Protein AF-A0A355AQ71-F1 (afdb_monomer)

Solvent-accessible surface area (backbone atoms only — not comparable to full-atom values): 3898 Å² total; per-residue (Å²): 133,85,90,70,88,80,86,73,88,72,73,45,79,42,81,67,94,49,69,67,63,48,51,47,44,42,34,74,74,68,58,32,42,79,65,48,73,49,62,37,96,85,76,61,47,64,31,40,26,24,22,82,46,95,90,44,80,44,44,38,33,43,66

pLDDT: mean 92.46, std 6.18, range [61.88, 98.44]

Mean predicted aligned error: 4.16 Å

Foldseek 3Di:
DDPDDDDDQAADEDEDDDPVVVVCCCCVVVPWDFLDWFADPPPGDIKTFTPPDPVDSHRYIYD

Secondary structure (DSSP, 8-state):
-----------EEE--S-HHHHHHIIIIIT--EEEEEEE-TTT-PEEEEEES-TTSS-SEEE-

Sequence (63 aa):
MSTQPKPRIGHIGLSIRDADKMKDFYTRVMGFTVTDHGPHPITSCPMMFLSTNPEEHHEIVLI

Radius of gyration: 14.15 Å; Cα contacts (8 Å, |Δi|>4): 95; chains: 1; bounding box: 30×24×46 Å

Nearest PDB structures (foldseek):
  5uhj-assembly1_A-2  TM=7.134E-01  e=6.084E-03  Streptomyces sp. CB03234
  5uhj-assembly2_B-3  TM=6.973E-01  e=5.684E-03  Streptomyces sp. CB03234
  5umq-assembly1_A  TM=6.894E-01  e=6.513E-03  Streptomyces sp. CB03234
  4g6x-assembly1_A-2  TM=6.383E-01  e=3.334E-02  Catenulispora acidiphila DSM 44928
  3l7t-assembly2_C  TM=5.962E-01  e=5.015E-02 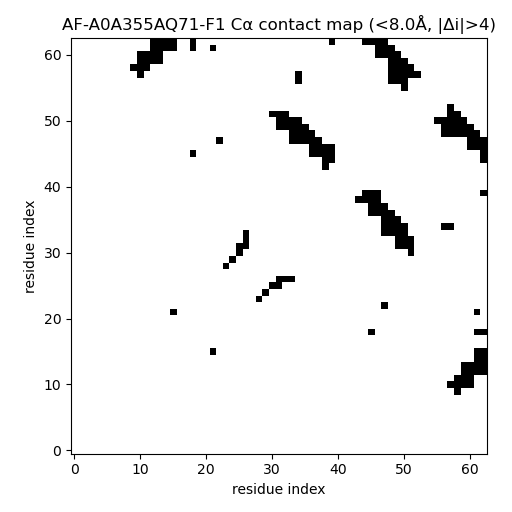 Streptococcus mutans

Structure (mmCIF, N/CA/C/O backbone):
data_AF-A0A355AQ71-F1
#
_entry.id   AF-A0A355AQ71-F1
#
loop_
_atom_site.group_PDB
_atom_site.id
_atom_site.type_symbol
_atom_site.label_atom_id
_atom_site.label_alt_id
_atom_site.label_comp_id
_atom_site.label_asym_id
_atom_site.label_entity_id
_atom_site.label_seq_id
_atom_site.pdbx_PDB_ins_code
_atom_site.Cartn_x
_atom_site.Cartn_y
_atom_site.Cartn_z
_atom_site.occupancy
_atom_site.B_iso_or_equiv
_atom_site.auth_seq_id
_atom_site.auth_comp_id
_atom_site.auth_asym_id
_atom_site.auth_atom_id
_atom_site.pdbx_PDB_model_num
ATOM 1 N N . MET A 1 1 ? -3.807 3.028 36.997 1.00 61.88 1 MET A N 1
ATOM 2 C CA . MET A 1 1 ? -3.713 3.089 35.520 1.00 61.88 1 MET A CA 1
ATOM 3 C C . MET A 1 1 ? -2.712 2.030 35.080 1.00 61.88 1 MET A C 1
ATOM 5 O O . MET A 1 1 ? -1.699 1.894 35.751 1.00 61.88 1 MET A O 1
ATOM 9 N N . SER A 1 2 ? -3.017 1.233 34.051 1.00 74.06 2 SER A N 1
ATOM 10 C CA . SER A 1 2 ? -2.116 0.165 33.582 1.00 74.06 2 SER A CA 1
ATOM 11 C C . SER A 1 2 ? -0.853 0.764 32.956 1.00 74.06 2 SER A C 1
ATOM 13 O O . SER A 1 2 ? -0.957 1.657 32.120 1.00 74.06 2 SER A O 1
ATOM 15 N N . THR A 1 3 ? 0.320 0.277 33.367 1.00 88.44 3 THR A N 1
ATOM 16 C CA . THR A 1 3 ? 1.650 0.662 32.853 1.00 88.44 3 THR A CA 1
ATOM 17 C C . THR A 1 3 ? 2.059 -0.138 31.613 1.00 88.44 3 THR A C 1
ATOM 19 O O . THR A 1 3 ? 3.203 -0.068 31.170 1.00 88.44 3 THR A O 1
ATOM 22 N N . GLN A 1 4 ? 1.141 -0.926 31.055 1.00 87.44 4 GLN A N 1
ATOM 23 C CA . GLN A 1 4 ? 1.440 -1.829 29.956 1.00 87.44 4 GLN A CA 1
ATOM 24 C C . GLN A 1 4 ? 1.412 -1.084 28.606 1.00 87.44 4 GLN A C 1
ATOM 26 O O . GLN A 1 4 ? 0.419 -0.408 28.313 1.00 87.44 4 GLN A O 1
ATOM 31 N N . PRO A 1 5 ? 2.458 -1.206 27.765 1.00 87.75 5 PRO A N 1
ATOM 32 C CA . PRO A 1 5 ? 2.479 -0.595 26.440 1.00 87.75 5 PRO A CA 1
ATOM 33 C C . PRO A 1 5 ? 1.323 -1.092 25.564 1.00 87.75 5 PRO A C 1
ATOM 35 O O . PRO A 1 5 ? 1.029 -2.287 25.532 1.00 87.75 5 PRO A O 1
ATOM 38 N N . LYS A 1 6 ? 0.698 -0.175 24.817 1.00 88.19 6 LYS A N 1
ATOM 39 C CA . LYS A 1 6 ? -0.348 -0.468 23.824 1.00 88.19 6 LYS A CA 1
ATOM 40 C C . LYS A 1 6 ? 0.139 -0.073 22.426 1.00 88.19 6 LYS A C 1
ATOM 42 O O . LYS A 1 6 ? -0.248 0.991 21.938 1.00 88.19 6 LYS A O 1
ATOM 47 N N . PRO A 1 7 ? 1.033 -0.860 21.802 1.00 88.56 7 PRO A N 1
ATOM 48 C CA . PRO A 1 7 ? 1.489 -0.554 20.455 1.00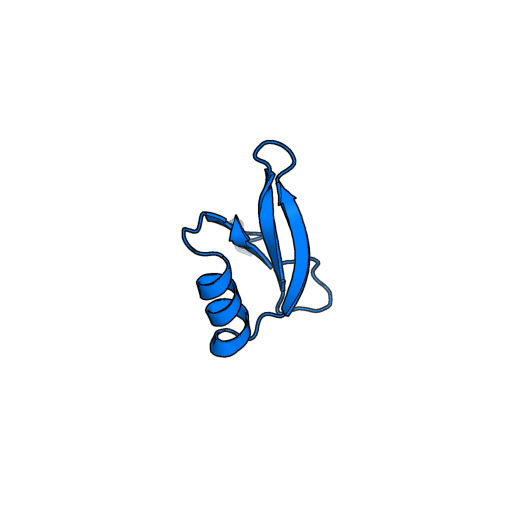 88.56 7 PRO A CA 1
ATOM 49 C C .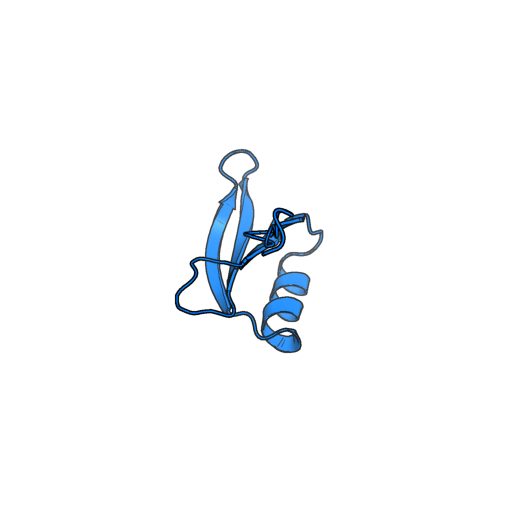 PRO A 1 7 ? 0.310 -0.597 19.477 1.00 88.56 7 PRO A C 1
ATOM 51 O O . PRO A 1 7 ? -0.613 -1.401 19.626 1.00 88.56 7 PRO A O 1
ATOM 54 N N . ARG A 1 8 ? 0.353 0.277 18.473 1.00 86.00 8 ARG A N 1
ATOM 55 C CA . ARG A 1 8 ? -0.560 0.254 17.330 1.00 86.00 8 ARG A CA 1
ATOM 56 C C . ARG A 1 8 ? 0.211 -0.184 16.098 1.00 86.00 8 ARG A C 1
ATOM 58 O O . ARG A 1 8 ? 1.402 0.095 15.976 1.00 86.00 8 ARG A O 1
ATOM 65 N N . ILE A 1 9 ? -0.487 -0.855 15.195 1.00 85.31 9 ILE A N 1
ATOM 66 C CA . ILE A 1 9 ? 0.024 -1.099 13.852 1.00 85.31 9 ILE A CA 1
ATOM 67 C C . ILE A 1 9 ? 0.123 0.261 13.152 1.00 85.31 9 ILE A C 1
ATOM 69 O O . ILE A 1 9 ? -0.830 1.039 13.187 1.00 85.31 9 ILE A O 1
ATOM 73 N N . GLY A 1 10 ? 1.301 0.554 12.603 1.00 87.69 10 GLY A N 1
ATOM 74 C CA . GLY A 1 10 ? 1.527 1.697 11.722 1.00 87.69 10 GLY A CA 1
ATOM 75 C C . GLY A 1 10 ? 1.325 1.289 10.264 1.00 87.69 10 GLY A C 1
ATOM 76 O O . GLY A 1 10 ? 0.319 0.682 9.919 1.00 87.69 10 GLY A O 1
ATOM 77 N N . HIS A 1 11 ? 2.318 1.570 9.427 1.00 93.31 11 HIS A N 1
ATOM 78 C CA . HIS A 1 11 ? 2.312 1.223 8.007 1.00 93.31 11 HIS A CA 1
ATOM 79 C C . HIS A 1 11 ? 2.781 -0.222 7.788 1.00 93.31 11 HIS A C 1
ATOM 81 O O . HIS A 1 11 ? 3.768 -0.648 8.397 1.00 93.31 11 HIS A O 1
ATOM 87 N N . ILE A 1 12 ? 2.112 -0.968 6.905 1.00 94.31 12 ILE A N 1
ATOM 88 C CA . ILE A 1 12 ? 2.497 -2.341 6.542 1.00 94.31 12 ILE A CA 1
ATOM 89 C C . ILE A 1 12 ? 2.868 -2.415 5.060 1.00 94.31 12 ILE A C 1
ATOM 91 O O . ILE A 1 12 ? 2.114 -1.972 4.198 1.00 94.31 12 ILE A O 1
ATOM 95 N N . GLY A 1 13 ? 4.004 -3.052 4.764 1.00 94.19 13 GLY A N 1
ATOM 96 C CA . GLY A 1 13 ? 4.375 -3.455 3.409 1.00 94.19 13 GLY A CA 1
ATOM 97 C C . GLY A 1 13 ? 4.044 -4.917 3.132 1.00 94.19 13 GLY A C 1
ATOM 98 O O . GLY A 1 13 ? 4.351 -5.789 3.945 1.00 94.19 13 GLY A O 1
ATOM 99 N N . LEU A 1 14 ? 3.437 -5.188 1.979 1.00 95.25 14 LEU A N 1
ATOM 100 C CA . LEU A 1 14 ? 3.079 -6.528 1.528 1.00 95.25 14 LEU A CA 1
ATOM 101 C C . LEU A 1 14 ? 3.808 -6.846 0.228 1.00 95.25 14 LEU A C 1
ATOM 103 O O . LEU A 1 14 ? 3.589 -6.172 -0.775 1.00 95.25 14 LEU A O 1
ATOM 107 N N . SER A 1 15 ? 4.631 -7.898 0.245 1.00 94.00 15 SER A N 1
ATOM 108 C CA . SER A 1 15 ? 5.224 -8.421 -0.985 1.00 94.00 15 SER A CA 1
ATOM 109 C C . SER A 1 15 ? 4.205 -9.264 -1.744 1.00 94.00 15 SER A C 1
ATOM 111 O O . SER A 1 15 ? 3.623 -10.201 -1.187 1.00 94.00 15 SER A O 1
ATOM 113 N N . ILE A 1 16 ? 3.980 -8.933 -3.007 1.00 94.56 16 ILE A N 1
ATOM 114 C CA . ILE A 1 16 ? 2.909 -9.498 -3.819 1.00 94.56 16 ILE A CA 1
ATOM 115 C C . ILE A 1 16 ? 3.429 -10.088 -5.130 1.00 94.56 16 ILE A C 1
ATOM 117 O O . ILE A 1 16 ? 4.514 -9.782 -5.607 1.00 94.56 16 ILE A O 1
ATOM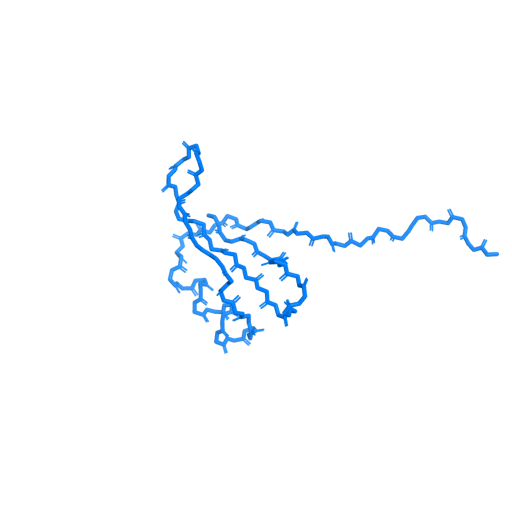 121 N N . ARG A 1 17 ? 2.634 -10.983 -5.726 1.00 93.38 17 ARG A N 1
ATOM 122 C CA . ARG A 1 17 ? 2.979 -11.632 -7.004 1.00 93.38 17 ARG A CA 1
ATOM 123 C C . ARG A 1 17 ? 2.371 -10.952 -8.227 1.00 93.38 17 ARG A C 1
ATOM 125 O O . ARG A 1 17 ? 2.930 -11.054 -9.309 1.00 93.38 17 ARG A O 1
ATOM 132 N N . ASP A 1 18 ? 1.202 -10.338 -8.068 1.00 93.88 18 ASP A N 1
ATOM 133 C CA . ASP A 1 18 ? 0.406 -9.783 -9.164 1.00 93.88 18 ASP A CA 1
ATOM 134 C C . ASP A 1 18 ? -0.189 -8.445 -8.714 1.00 93.88 18 ASP A C 1
ATOM 136 O O . ASP A 1 18 ? -1.154 -8.402 -7.944 1.00 93.88 18 ASP A O 1
ATOM 140 N N . ALA A 1 19 ? 0.445 -7.356 -9.148 1.00 91.62 19 ALA A N 1
ATOM 141 C CA . ALA A 1 19 ? 0.107 -6.002 -8.729 1.00 91.62 19 ALA A CA 1
ATOM 142 C C . ALA A 1 19 ? -1.301 -5.588 -9.144 1.00 91.62 19 ALA A C 1
ATOM 144 O O . ALA A 1 19 ? -2.012 -4.976 -8.349 1.00 91.62 19 ALA A O 1
ATOM 145 N N . ASP A 1 20 ? -1.747 -5.981 -10.335 1.00 93.75 20 ASP A N 1
ATOM 146 C CA . ASP A 1 20 ? -3.072 -5.608 -10.813 1.00 93.75 20 ASP A CA 1
ATOM 147 C C . ASP A 1 20 ? -4.177 -6.334 -10.053 1.00 93.75 20 ASP A C 1
ATOM 149 O O . ASP A 1 20 ? -5.151 -5.695 -9.649 1.00 93.75 20 ASP A O 1
ATOM 153 N N . LYS A 1 21 ? -4.009 -7.633 -9.768 1.00 97.06 21 LYS A N 1
ATOM 154 C CA . LYS A 1 21 ? -4.982 -8.367 -8.943 1.00 97.06 21 LYS A CA 1
ATOM 155 C C . LYS A 1 21 ? -5.053 -7.836 -7.520 1.00 97.06 21 LYS A C 1
ATOM 157 O O . LYS A 1 21 ? -6.144 -7.740 -6.962 1.00 97.06 21 LYS A O 1
ATOM 162 N N . MET A 1 22 ? -3.909 -7.519 -6.917 1.00 97.50 22 MET A N 1
ATOM 163 C CA . MET A 1 22 ? -3.894 -7.008 -5.546 1.00 97.50 22 MET A CA 1
ATOM 164 C C . MET A 1 22 ? -4.475 -5.598 -5.484 1.00 97.50 22 MET A C 1
ATOM 166 O O . MET A 1 22 ? -5.335 -5.345 -4.646 1.00 97.50 22 MET A O 1
ATOM 170 N N . LYS A 1 23 ? -4.115 -4.713 -6.419 1.00 96.38 23 LYS A N 1
ATOM 171 C CA . LYS A 1 23 ? -4.732 -3.389 -6.550 1.00 96.38 23 LYS A CA 1
ATOM 172 C C . LYS A 1 23 ? -6.252 -3.486 -6.681 1.00 96.38 23 LYS A C 1
ATOM 174 O O . LYS A 1 23 ? -6.955 -2.802 -5.942 1.00 96.38 23 LYS A O 1
ATOM 179 N N . ASP A 1 24 ? -6.768 -4.338 -7.572 1.00 97.94 24 ASP A N 1
ATOM 180 C CA . ASP A 1 24 ? -8.217 -4.539 -7.732 1.00 97.94 24 ASP A CA 1
ATOM 181 C C . ASP A 1 24 ? -8.869 -5.019 -6.430 1.00 97.94 24 ASP A C 1
ATOM 183 O O . ASP A 1 24 ? -9.851 -4.435 -5.986 1.00 97.94 24 ASP A O 1
ATOM 187 N N . PHE A 1 25 ? -8.299 -6.020 -5.759 1.00 98.44 25 PHE A N 1
ATOM 188 C CA . PHE A 1 25 ? -8.841 -6.501 -4.489 1.00 98.44 25 PHE A CA 1
ATOM 189 C C . PHE A 1 25 ? -8.878 -5.402 -3.413 1.00 98.44 25 PHE A C 1
ATOM 191 O O . PHE A 1 25 ? -9.930 -5.152 -2.818 1.00 98.44 25 PHE A O 1
ATOM 198 N N . TYR A 1 26 ? -7.757 -4.718 -3.174 1.00 97.69 26 TYR A N 1
ATOM 199 C CA . TYR A 1 26 ? -7.679 -3.716 -2.112 1.00 97.69 26 TYR A CA 1
ATOM 200 C C . TYR A 1 26 ? -8.542 -2.483 -2.404 1.00 97.69 26 TYR A C 1
ATOM 202 O O . TYR A 1 26 ? -9.124 -1.921 -1.480 1.00 97.69 26 TYR A O 1
ATOM 210 N N . THR A 1 27 ? -8.699 -2.093 -3.669 1.00 97.88 27 THR A N 1
ATOM 211 C CA . THR A 1 27 ? -9.541 -0.942 -4.029 1.00 97.88 27 THR A CA 1
ATOM 212 C C . THR A 1 27 ? -11.024 -1.299 -4.113 1.00 97.88 27 THR A C 1
ATOM 214 O O . THR A 1 27 ? -11.856 -0.640 -3.496 1.00 97.88 27 THR A O 1
ATOM 217 N N . ARG A 1 28 ? -11.383 -2.374 -4.823 1.00 98.38 28 ARG A N 1
ATOM 218 C CA . ARG A 1 28 ? -12.781 -2.728 -5.113 1.00 98.38 28 ARG A CA 1
ATOM 219 C C . ARG A 1 28 ? -13.467 -3.482 -3.981 1.00 98.38 28 ARG A C 1
ATOM 221 O O . ARG A 1 28 ? -14.663 -3.298 -3.778 1.00 98.38 28 ARG A O 1
ATOM 228 N N . VAL A 1 29 ? -12.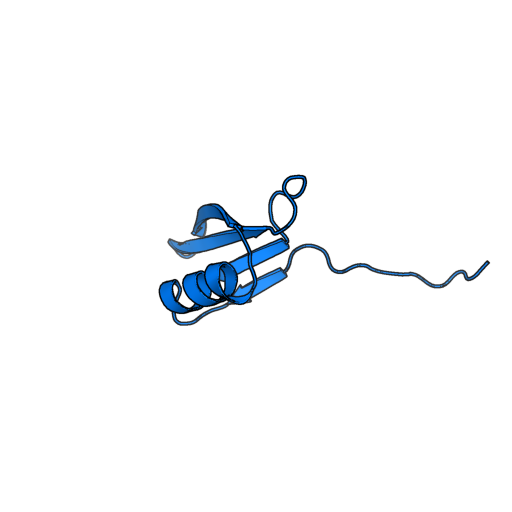750 -4.365 -3.286 1.00 98.12 29 VAL A N 1
ATOM 229 C CA . VAL A 1 29 ? -13.329 -5.198 -2.216 1.00 98.12 29 VAL A CA 1
ATOM 230 C C . VAL A 1 29 ? -13.112 -4.553 -0.853 1.00 98.12 29 VAL A C 1
ATOM 232 O O . VAL A 1 29 ? -14.042 -4.494 -0.056 1.00 98.12 29 VAL A O 1
ATOM 235 N N . MET A 1 30 ? -11.899 -4.057 -0.595 1.00 97.19 30 MET A N 1
ATOM 236 C CA . MET A 1 30 ? -11.531 -3.500 0.712 1.00 97.19 30 MET A CA 1
ATOM 237 C C . MET A 1 30 ? -11.730 -1.980 0.816 1.00 97.19 30 MET A C 1
ATOM 239 O O . MET A 1 30 ? -11.630 -1.443 1.915 1.00 97.19 30 MET A O 1
ATOM 243 N N . GLY A 1 31 ? -12.031 -1.288 -0.289 1.00 96.88 31 GLY A N 1
ATOM 244 C CA . GLY A 1 31 ? -12.381 0.137 -0.283 1.00 96.88 31 GLY A CA 1
ATOM 245 C C . GLY A 1 31 ? -11.202 1.100 -0.118 1.00 96.88 31 GLY A C 1
ATOM 246 O O . GLY A 1 31 ? -11.415 2.266 0.205 1.00 96.88 31 GLY A O 1
ATOM 247 N N . PHE A 1 32 ? -9.966 0.644 -0.324 1.00 97.56 32 PHE A N 1
ATOM 248 C CA . PHE A 1 32 ? -8.801 1.525 -0.293 1.00 97.56 32 PHE A CA 1
ATOM 249 C C . PHE A 1 32 ? -8.739 2.427 -1.529 1.00 97.56 32 PHE A C 1
ATOM 251 O O . PHE A 1 32 ? -9.156 2.056 -2.625 1.00 97.56 32 PHE A O 1
ATOM 258 N N . THR A 1 33 ? -8.123 3.594 -1.366 1.00 97.50 33 THR A N 1
ATOM 259 C CA . THR A 1 33 ? -7.726 4.472 -2.469 1.00 97.50 33 THR A CA 1
ATOM 260 C C . THR A 1 33 ? -6.223 4.367 -2.680 1.00 97.50 33 THR A C 1
ATOM 262 O O . THR A 1 33 ? -5.468 4.383 -1.710 1.00 97.50 33 THR A O 1
ATOM 265 N N . VAL A 1 34 ? -5.781 4.269 -3.938 1.00 97.12 34 VAL A N 1
ATOM 266 C CA . VAL A 1 34 ? -4.357 4.410 -4.275 1.00 97.12 34 VAL A CA 1
ATOM 267 C C . VAL A 1 34 ? -3.989 5.884 -4.138 1.00 97.12 34 VAL A C 1
ATOM 269 O O . VAL A 1 34 ? -4.500 6.713 -4.889 1.00 97.12 34 VAL A O 1
ATOM 272 N N . THR A 1 35 ? -3.141 6.206 -3.165 1.00 97.12 35 THR A N 1
ATOM 273 C CA . THR A 1 35 ? -2.727 7.582 -2.858 1.00 97.12 35 THR A CA 1
ATOM 274 C C . THR A 1 35 ? -1.471 7.990 -3.621 1.00 97.12 35 THR A C 1
ATOM 276 O O . THR A 1 35 ? -1.357 9.147 -4.016 1.00 97.12 35 THR A O 1
ATOM 279 N N . ASP A 1 36 ? -0.566 7.044 -3.881 1.00 95.12 36 ASP A N 1
ATOM 280 C CA . ASP A 1 36 ? 0.655 7.258 -4.662 1.00 95.12 36 ASP A CA 1
ATOM 281 C C . ASP A 1 36 ? 1.145 5.943 -5.304 1.00 95.12 36 ASP A C 1
ATOM 283 O O . ASP A 1 36 ? 0.779 4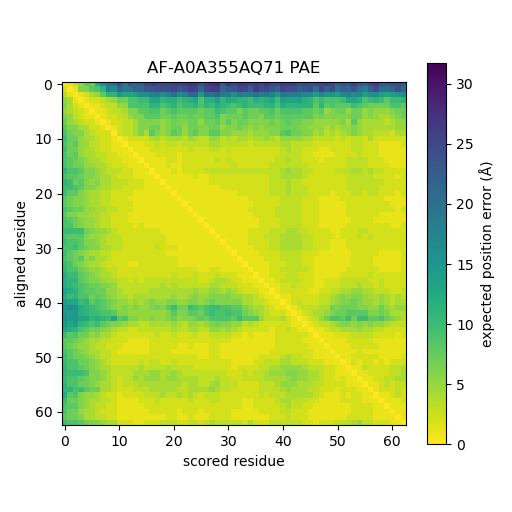.843 -4.873 1.00 95.12 36 ASP A O 1
ATOM 287 N N . HIS A 1 37 ? 1.970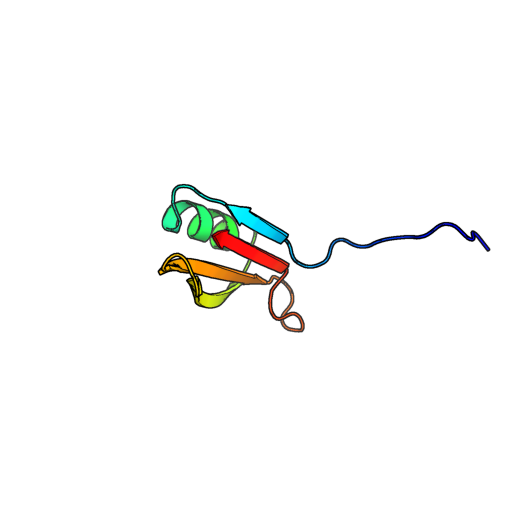 6.039 -6.346 1.00 94.62 37 HIS A N 1
ATOM 288 C CA . HIS A 1 37 ? 2.596 4.894 -7.004 1.00 94.62 37 HIS A CA 1
ATOM 289 C C . HIS A 1 37 ? 3.932 5.265 -7.656 1.00 94.62 37 HIS A C 1
ATOM 291 O O . HIS A 1 37 ? 4.110 6.352 -8.198 1.00 94.62 37 HIS A O 1
ATOM 297 N N . GLY A 1 38 ? 4.872 4.322 -7.668 1.00 92.56 38 GLY A N 1
ATOM 298 C CA . GLY A 1 38 ? 6.177 4.545 -8.285 1.00 92.56 38 GLY A CA 1
ATOM 299 C C . GLY A 1 38 ? 7.121 3.354 -8.150 1.00 92.56 38 GLY A C 1
ATOM 300 O O . GLY A 1 38 ? 6.801 2.387 -7.462 1.00 92.56 38 GLY A O 1
ATOM 301 N N . PRO A 1 39 ? 8.285 3.379 -8.813 1.00 92.56 39 PRO A N 1
ATOM 302 C CA . PRO A 1 39 ? 9.263 2.303 -8.705 1.00 92.56 39 PRO A CA 1
ATOM 303 C C . PRO A 1 39 ? 9.940 2.294 -7.327 1.00 92.56 39 PRO A C 1
ATOM 305 O O . PRO A 1 39 ? 10.308 3.341 -6.794 1.00 92.56 39 PRO A O 1
ATOM 308 N N . HIS A 1 40 ? 10.178 1.105 -6.771 1.00 87.62 40 HIS A N 1
ATOM 309 C CA . HIS A 1 40 ? 10.995 0.931 -5.573 1.00 87.62 40 HIS A CA 1
ATOM 310 C C . HIS A 1 40 ? 12.424 1.430 -5.845 1.00 87.62 40 HIS A C 1
ATOM 312 O O . HIS A 1 40 ? 13.021 1.030 -6.852 1.00 87.62 40 HIS A O 1
ATOM 318 N N . PRO A 1 41 ? 13.017 2.251 -4.957 1.00 85.94 41 PRO A N 1
ATOM 319 C CA . PRO A 1 41 ? 14.265 2.970 -5.232 1.00 85.94 41 PRO A CA 1
ATOM 320 C C . PRO A 1 41 ? 15.474 2.062 -5.495 1.00 85.94 41 PRO A C 1
ATOM 322 O O . PRO A 1 41 ? 16.454 2.507 -6.082 1.00 85.94 41 PRO A O 1
ATOM 325 N N . ILE A 1 42 ? 15.414 0.799 -5.061 1.00 87.19 42 ILE A N 1
ATOM 326 C CA . ILE A 1 42 ? 16.518 -0.166 -5.194 1.00 87.19 42 ILE A CA 1
ATOM 327 C C . ILE A 1 42 ? 16.218 -1.251 -6.233 1.00 87.19 42 ILE A C 1
ATOM 329 O O . ILE A 1 42 ? 17.115 -1.701 -6.934 1.00 87.19 42 ILE A O 1
ATOM 333 N N . THR A 1 43 ? 14.967 -1.705 -6.321 1.00 83.69 43 THR A N 1
ATOM 334 C CA . THR A 1 43 ? 14.6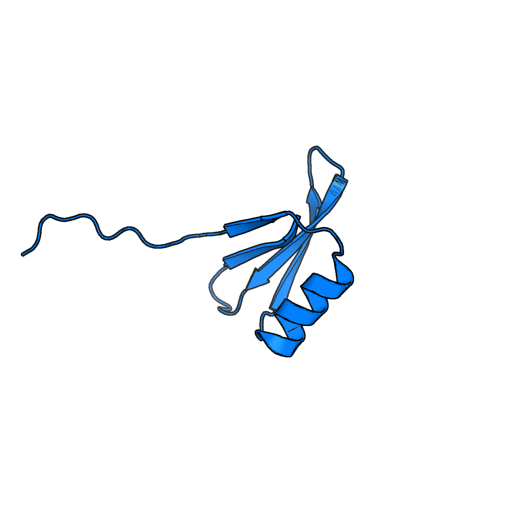02 -2.914 -7.086 1.00 83.69 43 THR A CA 1
ATOM 335 C C . THR A 1 43 ? 13.808 -2.594 -8.347 1.00 83.69 43 THR A C 1
ATOM 337 O O . THR A 1 43 ? 13.537 -3.497 -9.131 1.00 83.69 43 THR A O 1
ATOM 340 N N . SER A 1 44 ? 13.400 -1.332 -8.527 1.00 84.50 44 SER A N 1
ATOM 341 C CA . SER A 1 44 ? 12.533 -0.856 -9.613 1.00 84.50 44 SER A CA 1
ATOM 342 C C . SER A 1 44 ? 11.184 -1.584 -9.733 1.00 84.50 44 SER A C 1
ATOM 344 O O . SER A 1 44 ? 10.464 -1.373 -10.706 1.00 84.50 44 SER A O 1
ATOM 346 N N . CYS A 1 45 ? 10.814 -2.403 -8.743 1.00 85.44 45 CYS A N 1
ATOM 347 C CA . CYS A 1 45 ? 9.504 -3.043 -8.658 1.00 85.44 45 CYS A CA 1
ATOM 348 C C . CYS A 1 45 ? 8.418 -1.979 -8.422 1.00 85.44 45 CYS A C 1
ATOM 350 O O . CYS A 1 45 ? 8.678 -1.040 -7.665 1.00 85.44 45 CYS A O 1
ATOM 352 N N . PRO A 1 46 ? 7.228 -2.071 -9.038 1.00 89.38 46 PRO A N 1
ATOM 353 C CA . PRO A 1 46 ? 6.150 -1.126 -8.772 1.00 89.38 46 PRO A CA 1
ATOM 354 C C . PRO A 1 46 ? 5.698 -1.182 -7.309 1.00 89.38 46 PRO A C 1
ATOM 356 O O . PRO A 1 46 ? 5.321 -2.234 -6.807 1.00 89.38 46 PRO A O 1
ATOM 359 N N . MET A 1 47 ? 5.681 -0.022 -6.659 1.00 95.06 47 MET A N 1
ATOM 360 C CA . MET A 1 47 ? 5.060 0.193 -5.359 1.00 95.06 47 MET A CA 1
ATOM 361 C C . MET A 1 47 ? 3.727 0.909 -5.533 1.00 95.06 47 MET A C 1
ATOM 363 O O . MET A 1 47 ? 3.615 1.839 -6.336 1.00 95.06 47 MET A O 1
ATOM 367 N N . MET A 1 48 ? 2.731 0.506 -4.751 1.00 96.81 48 MET A N 1
ATOM 368 C CA . MET A 1 48 ? 1.443 1.196 -4.669 1.00 96.81 48 MET A CA 1
ATOM 369 C C . MET A 1 48 ? 1.115 1.471 -3.213 1.00 96.81 48 MET A C 1
ATOM 371 O O . MET A 1 48 ? 1.079 0.545 -2.406 1.00 96.81 48 MET A O 1
ATOM 375 N N . PHE A 1 49 ? 0.864 2.733 -2.895 1.00 97.06 49 PHE A N 1
ATOM 376 C CA . PHE A 1 49 ? 0.504 3.201 -1.566 1.00 97.06 49 PHE A CA 1
ATOM 377 C C . PHE A 1 49 ? -1.015 3.328 -1.479 1.00 97.06 49 PHE A C 1
ATOM 379 O O . PHE A 1 49 ? -1.645 3.877 -2.383 1.00 97.06 49 PHE A O 1
ATOM 386 N N . LEU A 1 50 ? -1.611 2.772 -0.424 1.00 97.88 50 LEU A N 1
ATOM 387 C CA . LEU A 1 50 ? -3.056 2.694 -0.259 1.00 97.88 50 LEU A CA 1
ATOM 388 C C . LEU A 1 50 ? -3.493 3.214 1.108 1.00 97.88 50 LEU A C 1
ATOM 390 O O . LEU A 1 50 ? -2.908 2.847 2.130 1.00 97.88 50 LEU A O 1
ATOM 394 N N . SER A 1 51 ? -4.567 4.003 1.123 1.00 96.94 51 SER A N 1
ATOM 395 C CA . SER A 1 51 ? -5.192 4.516 2.347 1.00 96.94 51 SER A CA 1
ATOM 396 C C . SER A 1 51 ? -6.717 4.407 2.297 1.00 96.94 51 SER A C 1
ATOM 398 O O . SER A 1 51 ? -7.322 4.540 1.229 1.00 96.94 51 SER A O 1
ATOM 400 N N . THR A 1 52 ? -7.341 4.196 3.454 1.00 96.12 52 THR A N 1
ATOM 401 C CA . THR A 1 52 ? -8.776 4.455 3.681 1.00 96.12 52 THR A CA 1
ATOM 402 C C . THR A 1 52 ? -9.023 5.767 4.427 1.00 96.12 52 THR A C 1
ATOM 404 O O . THR A 1 52 ? -10.158 6.242 4.473 1.00 96.12 52 THR A O 1
ATOM 407 N N . ASN A 1 53 ? -7.971 6.379 4.978 1.00 93.94 53 ASN A N 1
ATOM 408 C CA . ASN A 1 53 ? -8.033 7.637 5.710 1.00 93.94 53 ASN A CA 1
ATOM 409 C C . ASN A 1 53 ? -7.392 8.778 4.891 1.00 93.94 53 ASN A C 1
ATOM 411 O O . ASN A 1 53 ? -6.190 8.721 4.629 1.00 93.94 53 ASN A O 1
ATOM 415 N N . PRO A 1 54 ? -8.134 9.839 4.522 1.00 91.25 54 PRO A N 1
ATOM 416 C CA . PRO A 1 54 ? -7.577 10.969 3.774 1.00 91.25 54 PRO A CA 1
ATOM 417 C C . PRO A 1 54 ? -6.511 11.773 4.541 1.00 91.25 54 PRO A C 1
ATOM 419 O O . PRO A 1 54 ? -5.782 12.540 3.919 1.00 91.25 54 PRO A O 1
ATOM 422 N N . GLU A 1 55 ? -6.416 11.625 5.866 1.00 92.25 55 GLU A N 1
ATOM 423 C CA . GLU A 1 55 ? -5.393 12.289 6.689 1.00 92.25 55 GLU A CA 1
ATOM 424 C C . GLU A 1 55 ? -4.075 11.500 6.772 1.00 92.25 55 GLU A C 1
ATOM 426 O O . GLU A 1 55 ? -3.063 12.038 7.216 1.00 92.25 55 GLU A O 1
ATOM 431 N N . GLU A 1 56 ? -4.067 10.238 6.335 1.00 89.50 56 GLU A N 1
ATOM 432 C CA . GLU A 1 56 ? -2.884 9.375 6.341 1.00 89.50 56 GLU A CA 1
ATOM 433 C C . GLU A 1 56 ? -2.354 9.194 4.920 1.00 89.50 56 GLU A C 1
ATOM 435 O O . GLU A 1 56 ? -3.110 8.914 3.987 1.00 89.50 56 GLU A O 1
ATOM 440 N N . HIS A 1 57 ? -1.032 9.301 4.750 1.00 89.25 57 HIS A N 1
ATOM 441 C CA . HIS A 1 57 ? -0.405 9.129 3.436 1.00 89.25 57 HIS A CA 1
ATOM 442 C C . HIS A 1 57 ? -0.666 7.726 2.866 1.00 89.25 57 HIS A C 1
ATOM 444 O O . HIS A 1 57 ? -0.921 7.568 1.673 1.00 89.25 57 HIS A O 1
ATOM 450 N N . HIS A 1 58 ? -0.591 6.704 3.723 1.00 95.31 58 HIS A N 1
ATOM 451 C CA . HIS A 1 58 ? -0.968 5.324 3.430 1.00 95.31 58 HIS A CA 1
ATOM 452 C C . HIS A 1 58 ? -1.104 4.531 4.728 1.00 95.31 58 HIS A C 1
ATOM 454 O O . HIS A 1 58 ? -0.597 4.928 5.764 1.00 95.31 58 HIS A O 1
ATOM 460 N N . GLU A 1 59 ? -1.743 3.374 4.665 1.00 95.69 59 GLU A N 1
ATOM 461 C CA . GLU A 1 59 ? -1.718 2.361 5.726 1.00 95.69 59 GLU A CA 1
ATOM 462 C C . GLU A 1 59 ? -1.034 1.087 5.205 1.00 95.69 59 GLU A C 1
ATOM 464 O O . GLU A 1 59 ? -0.347 0.378 5.945 1.00 95.69 59 GLU A O 1
ATOM 469 N N . ILE A 1 60 ? -1.178 0.826 3.899 1.00 96.44 60 ILE A N 1
ATOM 470 C CA . ILE A 1 60 ? -0.632 -0.336 3.200 1.00 96.44 60 ILE A CA 1
ATOM 471 C C . ILE A 1 60 ? 0.217 0.127 2.016 1.00 96.44 60 ILE A C 1
ATOM 473 O O . ILE A 1 60 ? -0.172 1.027 1.274 1.00 96.44 60 ILE A O 1
ATOM 477 N N . VAL A 1 61 ? 1.356 -0.531 1.805 1.00 96.75 61 VAL A N 1
ATOM 478 C CA . VAL A 1 61 ? 2.107 -0.478 0.548 1.00 96.75 61 VAL A CA 1
ATOM 479 C C . VAL A 1 61 ? 2.208 -1.878 -0.058 1.00 96.75 61 VAL A C 1
ATOM 481 O O . VAL A 1 61 ? 2.537 -2.842 0.633 1.00 96.75 61 VAL A O 1
ATOM 484 N N . LEU A 1 62 ? 1.901 -2.002 -1.347 1.00 96.31 62 LEU A N 1
ATOM 485 C CA . LEU A 1 62 ? 2.089 -3.228 -2.127 1.00 96.31 62 LEU A CA 1
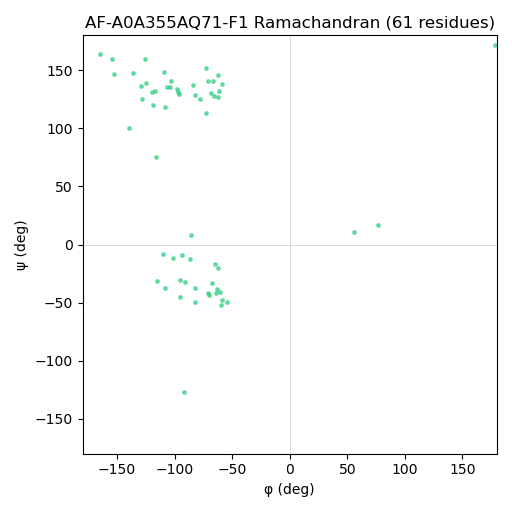ATOM 486 C C . LEU A 1 62 ? 3.423 -3.136 -2.865 1.00 96.31 62 LEU A C 1
ATOM 488 O O . LEU A 1 62 ? 3.669 -2.111 -3.500 1.00 96.31 62 LEU A O 1
ATOM 492 N N . ILE A 1 63 ? 4.259 -4.172 -2.757 1.00 93.38 63 ILE A N 1
ATOM 493 C CA . ILE A 1 63 ? 5.627 -4.238 -3.303 1.00 93.38 63 ILE A CA 1
ATOM 494 C C . ILE A 1 63 ? 5.838 -5.542 -4.067 1.00 93.38 63 ILE A C 1
ATOM 496 O O . ILE A 1 63 ? 5.392 -6.606 -3.586 1.00 93.38 63 ILE A O 1
#